Protein AF-A0A533W2J1-F1 (afdb_monomer_lite)

Structure (mmCIF, N/CA/C/O backbone):
data_AF-A0A533W2J1-F1
#
_entry.id   AF-A0A533W2J1-F1
#
loop_
_atom_site.group_PDB
_atom_site.id
_atom_site.type_symbol
_atom_site.label_atom_id
_atom_site.label_alt_id
_atom_site.label_comp_id
_atom_site.label_asym_id
_atom_site.label_entity_id
_atom_site.label_seq_id
_atom_site.pdbx_PDB_ins_code
_atom_site.Cartn_x
_atom_site.Cartn_y
_atom_site.Cartn_z
_atom_site.occupancy
_atom_site.B_iso_or_equiv
_atom_site.auth_seq_id
_atom_site.auth_comp_id
_atom_site.auth_asym_id
_atom_site.auth_atom_id
_atom_site.pdbx_PDB_model_num
ATOM 1 N N . MET A 1 1 ? -15.236 18.113 -8.716 1.00 36.41 1 MET A N 1
ATOM 2 C CA . MET A 1 1 ? -14.362 17.039 -9.245 1.00 36.41 1 MET A CA 1
ATOM 3 C C . MET A 1 1 ? -15.176 15.748 -9.249 1.00 36.41 1 MET A C 1
ATOM 5 O O . MET A 1 1 ? -15.622 15.356 -8.178 1.00 36.41 1 MET A O 1
ATOM 9 N N . LYS A 1 2 ? -15.460 15.151 -10.418 1.00 33.03 2 LYS A N 1
ATOM 10 C CA . LYS A 1 2 ? -16.208 13.882 -10.518 1.00 33.03 2 LYS A CA 1
ATOM 11 C C . LYS A 1 2 ? -15.355 12.762 -9.911 1.00 33.03 2 LYS A C 1
ATOM 13 O O . LYS A 1 2 ? -14.288 12.456 -10.429 1.00 33.03 2 LYS A O 1
ATOM 18 N N . THR A 1 3 ? -15.786 12.198 -8.789 1.00 40.62 3 THR A N 1
ATOM 19 C CA . THR A 1 3 ? -15.186 11.003 -8.190 1.00 40.62 3 THR A CA 1
ATOM 20 C C . THR A 1 3 ? -15.772 9.778 -8.877 1.00 40.62 3 THR A C 1
ATOM 22 O O . THR A 1 3 ? -16.893 9.368 -8.589 1.00 40.62 3 THR A O 1
ATOM 25 N N . THR A 1 4 ? -15.031 9.196 -9.815 1.00 46.25 4 THR A N 1
ATOM 26 C CA . THR A 1 4 ? -15.425 7.929 -10.436 1.00 46.25 4 THR A CA 1
ATOM 27 C C . THR A 1 4 ? -15.272 6.828 -9.391 1.00 46.25 4 THR A C 1
ATOM 29 O O . THR A 1 4 ? -14.153 6.501 -8.999 1.00 46.25 4 THR A O 1
ATOM 32 N N . ARG A 1 5 ? -16.389 6.304 -8.873 1.00 50.19 5 ARG A N 1
ATOM 33 C CA . ARG A 1 5 ? -16.376 5.126 -7.998 1.00 50.19 5 ARG A CA 1
ATOM 34 C C . ARG A 1 5 ? -16.239 3.895 -8.874 1.00 50.19 5 ARG A C 1
ATOM 36 O O . ARG A 1 5 ? -17.129 3.605 -9.666 1.00 50.19 5 ARG A O 1
ATOM 43 N N . VAL A 1 6 ? -15.136 3.183 -8.713 1.00 55.31 6 VAL A N 1
ATOM 44 C CA . VAL A 1 6 ? -14.918 1.900 -9.381 1.00 55.31 6 VAL A CA 1
ATOM 45 C C . VAL A 1 6 ? -15.302 0.782 -8.403 1.00 55.31 6 VAL A C 1
ATOM 47 O O . VAL A 1 6 ? -14.909 0.830 -7.231 1.00 55.31 6 VAL A O 1
ATOM 50 N N . GLY A 1 7 ? -16.115 -0.182 -8.850 1.00 54.66 7 GLY A N 1
ATOM 51 C CA . GLY A 1 7 ? -16.557 -1.319 -8.032 1.00 54.66 7 GLY A CA 1
ATOM 52 C C . GLY A 1 7 ? -15.384 -2.197 -7.587 1.00 54.66 7 GLY A C 1
ATOM 53 O O . GLY A 1 7 ? -14.393 -2.317 -8.297 1.00 54.66 7 GLY A O 1
ATOM 54 N N . THR A 1 8 ? -15.473 -2.829 -6.414 1.00 55.00 8 THR A N 1
ATOM 55 C CA . THR A 1 8 ? -14.353 -3.565 -5.788 1.00 55.00 8 THR A CA 1
ATOM 56 C C . THR A 1 8 ? -13.748 -4.692 -6.634 1.00 55.00 8 THR A C 1
ATOM 58 O O . THR A 1 8 ? -12.562 -4.954 -6.477 1.00 55.00 8 THR A O 1
ATOM 61 N N . GLY A 1 9 ? -14.509 -5.327 -7.535 1.00 53.66 9 GLY A N 1
ATOM 62 C CA . GLY A 1 9 ? -13.968 -6.319 -8.483 1.00 53.66 9 GLY A CA 1
ATOM 63 C C . GLY A 1 9 ? -13.029 -5.688 -9.517 1.00 53.66 9 GLY A C 1
ATOM 64 O O . GLY A 1 9 ? -11.895 -6.123 -9.682 1.00 53.66 9 GLY A O 1
ATOM 65 N N . MET A 1 10 ? -13.441 -4.553 -10.084 1.00 57.38 10 MET A N 1
ATOM 66 C CA . MET A 1 10 ? -12.636 -3.766 -11.022 1.00 57.38 10 MET A CA 1
ATOM 67 C C . MET A 1 10 ? -11.390 -3.142 -10.370 1.00 57.38 10 MET A C 1
ATOM 69 O O . MET A 1 10 ? -10.458 -2.763 -11.068 1.00 57.38 10 MET A O 1
ATOM 73 N N . VAL A 1 11 ? -11.357 -3.000 -9.038 1.00 56.84 11 VAL A N 1
ATOM 74 C CA . VAL A 1 11 ? -10.178 -2.495 -8.311 1.00 56.84 11 VAL A CA 1
ATOM 75 C C . VAL A 1 11 ? -9.027 -3.485 -8.419 1.00 56.84 11 VAL A C 1
ATOM 77 O O . VAL A 1 11 ? -7.917 -3.084 -8.755 1.00 56.84 11 VAL A O 1
ATOM 80 N N . LEU A 1 12 ? -9.290 -4.770 -8.168 1.00 54.69 12 LEU A N 1
ATOM 81 C CA . LEU A 1 12 ? -8.269 -5.809 -8.265 1.00 54.69 12 LEU A CA 1
ATOM 82 C C . LEU A 1 12 ? -7.793 -5.964 -9.715 1.00 54.69 12 LEU A C 1
ATOM 84 O O . LEU A 1 12 ? -6.592 -5.999 -9.956 1.00 54.69 12 LEU A O 1
ATOM 88 N N . GLU A 1 13 ? -8.719 -5.949 -10.675 1.00 55.81 13 GLU A N 1
ATOM 89 C CA . GLU A 1 13 ? -8.405 -5.990 -12.108 1.00 55.81 13 GLU A CA 1
ATOM 90 C C . GLU A 1 13 ? -7.578 -4.779 -12.557 1.00 55.81 13 GLU A C 1
ATOM 92 O O . GLU A 1 13 ? -6.569 -4.950 -13.233 1.00 55.81 13 GLU A O 1
ATOM 97 N N . ALA A 1 14 ? -7.921 -3.560 -12.125 1.00 60.00 14 ALA A N 1
ATOM 98 C CA . ALA A 1 14 ? -7.140 -2.360 -12.427 1.00 60.00 14 ALA A CA 1
ATOM 99 C C . ALA A 1 14 ? -5.718 -2.431 -11.845 1.00 60.00 14 ALA A C 1
ATOM 101 O O . ALA A 1 14 ? -4.770 -1.987 -12.494 1.00 60.00 14 ALA A O 1
ATOM 102 N N . PHE A 1 15 ? -5.550 -3.015 -10.653 1.00 62.94 15 PHE A N 1
ATOM 103 C CA . PHE A 1 15 ? -4.225 -3.249 -10.076 1.00 62.94 15 PHE A CA 1
ATOM 104 C C . PHE A 1 15 ? -3.444 -4.322 -10.832 1.00 62.94 15 PHE A C 1
ATOM 106 O O . PHE A 1 15 ? -2.266 -4.109 -11.094 1.00 62.94 15 PHE A O 1
ATOM 113 N N . VAL A 1 16 ? -4.084 -5.421 -11.239 1.00 58.53 16 VAL A N 1
ATOM 114 C CA . VAL A 1 16 ? -3.466 -6.483 -12.053 1.00 58.53 16 VAL A CA 1
ATOM 115 C C . VAL A 1 16 ? -3.037 -5.949 -13.423 1.00 58.53 16 VAL A C 1
ATOM 117 O O . VAL A 1 16 ? -1.915 -6.197 -13.854 1.00 58.53 16 VAL A O 1
ATOM 120 N N . ILE A 1 17 ? -3.875 -5.143 -14.076 1.00 56.28 17 ILE A N 1
ATOM 121 C CA . ILE A 1 17 ? -3.565 -4.483 -15.352 1.00 56.28 17 ILE A CA 1
ATOM 122 C C . ILE A 1 17 ? -2.392 -3.502 -15.186 1.00 56.28 17 ILE A C 1
ATOM 124 O O . ILE A 1 17 ? -1.475 -3.492 -16.010 1.00 56.28 17 ILE A O 1
ATOM 128 N N . ALA A 1 18 ? -2.369 -2.724 -14.098 1.00 55.47 18 ALA A N 1
ATOM 129 C CA . ALA A 1 18 ? -1.253 -1.836 -13.762 1.00 55.47 18 ALA A CA 1
ATOM 130 C C . ALA A 1 18 ? 0.039 -2.587 -13.369 1.00 55.47 18 ALA A C 1
ATOM 132 O O . ALA A 1 18 ? 1.121 -2.020 -13.495 1.00 55.47 18 ALA A O 1
ATOM 133 N N . LEU A 1 19 ? -0.060 -3.842 -12.917 1.00 55.47 19 LEU A N 1
ATOM 134 C CA . LEU A 1 19 ? 1.069 -4.734 -12.624 1.00 55.47 19 LEU A CA 1
ATOM 135 C C . LEU A 1 19 ? 1.626 -5.399 -13.890 1.00 55.47 19 LEU A C 1
ATOM 137 O O . LEU A 1 19 ? 2.834 -5.576 -14.003 1.00 55.47 19 LEU A O 1
ATOM 141 N N . ALA A 1 20 ? 0.759 -5.772 -14.833 1.00 53.41 20 ALA A N 1
ATOM 142 C CA . ALA A 1 20 ? 1.133 -6.565 -16.001 1.00 53.41 20 ALA A CA 1
ATOM 143 C C . ALA A 1 20 ? 1.613 -5.710 -17.184 1.00 53.41 20 ALA A C 1
ATOM 145 O O . ALA A 1 20 ? 2.599 -6.047 -17.834 1.00 53.41 20 ALA A O 1
ATOM 146 N N . ILE A 1 21 ? 0.936 -4.599 -17.480 1.00 53.38 21 ILE A N 1
ATOM 147 C CA . ILE A 1 21 ? 1.148 -3.865 -18.737 1.00 53.38 21 ILE A CA 1
ATOM 148 C C . ILE A 1 21 ? 2.395 -2.957 -18.701 1.00 53.38 21 ILE A C 1
ATOM 150 O O . ILE A 1 21 ? 3.203 -3.018 -19.630 1.00 53.38 21 ILE A O 1
ATOM 154 N N . PRO A 1 22 ? 2.622 -2.134 -17.662 1.00 55.00 22 PRO A N 1
ATOM 155 C CA . PRO A 1 22 ? 3.719 -1.168 -17.674 1.00 55.00 22 PRO A CA 1
ATOM 156 C C . PRO A 1 22 ? 5.136 -1.777 -17.588 1.00 55.00 22 PRO A C 1
ATOM 158 O O . PRO A 1 22 ? 5.988 -1.318 -18.345 1.00 55.00 22 PRO A O 1
ATOM 161 N N . PRO A 1 23 ? 5.435 -2.812 -16.770 1.00 54.72 23 PRO A N 1
ATOM 162 C CA . PRO A 1 23 ? 6.772 -3.415 -16.745 1.00 54.72 23 PRO A CA 1
ATOM 163 C C . PRO A 1 23 ? 7.127 -4.092 -18.074 1.00 54.72 23 PRO A C 1
ATOM 165 O O . PRO A 1 23 ? 8.206 -3.858 -18.610 1.00 54.72 23 PRO A O 1
ATOM 168 N N . LEU A 1 24 ? 6.195 -4.859 -18.657 1.00 53.69 24 LEU A N 1
ATOM 169 C CA . LEU A 1 24 ? 6.391 -5.532 -19.948 1.00 53.69 24 LEU A CA 1
ATOM 170 C C . LEU A 1 24 ? 6.619 -4.546 -21.101 1.00 53.69 24 LEU A C 1
ATOM 172 O O . LEU A 1 24 ? 7.370 -4.849 -22.028 1.00 53.69 24 LEU A O 1
ATOM 176 N N . LEU A 1 25 ? 5.991 -3.368 -21.049 1.00 54.84 25 LEU A N 1
ATOM 177 C CA . LEU A 1 25 ? 6.215 -2.305 -22.026 1.00 54.84 25 LEU A CA 1
ATOM 178 C C . LEU A 1 25 ? 7.544 -1.582 -21.796 1.00 54.84 25 LEU A C 1
ATOM 180 O O . LEU A 1 25 ? 8.252 -1.342 -22.765 1.00 54.84 25 LEU A O 1
ATOM 184 N N . VAL A 1 26 ? 7.924 -1.283 -20.549 1.00 56.59 26 VAL A N 1
ATOM 185 C CA . VAL A 1 26 ? 9.182 -0.578 -20.236 1.00 56.59 26 VAL A CA 1
ATOM 186 C C . VAL A 1 26 ? 10.411 -1.380 -20.681 1.00 56.59 26 VAL A C 1
ATOM 188 O O . VAL A 1 26 ? 11.326 -0.799 -21.259 1.00 56.59 26 VAL A O 1
ATOM 191 N N . PHE A 1 27 ? 10.407 -2.709 -20.521 1.00 58.12 27 PHE A N 1
ATOM 192 C CA . PHE A 1 27 ? 11.491 -3.577 -21.013 1.00 58.12 27 PHE A CA 1
ATOM 193 C C . PHE A 1 27 ? 11.514 -3.763 -22.541 1.00 58.12 27 PHE A C 1
ATOM 195 O O . PHE A 1 27 ? 12.477 -4.308 -23.075 1.00 58.12 27 PHE A O 1
ATOM 202 N N . ARG A 1 28 ? 10.480 -3.310 -23.262 1.00 61.62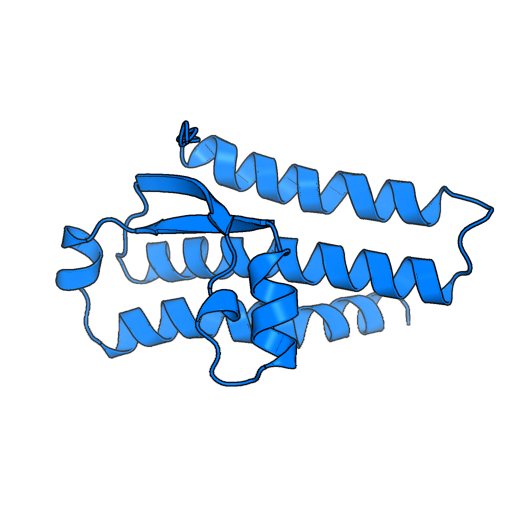 28 ARG A N 1
ATOM 203 C CA . ARG A 1 28 ? 10.404 -3.367 -24.732 1.00 61.62 28 ARG A CA 1
ATOM 204 C C . ARG A 1 28 ? 10.767 -2.052 -25.418 1.00 61.62 28 ARG A C 1
ATOM 206 O O . ARG A 1 28 ? 10.710 -1.994 -26.643 1.00 61.62 28 ARG A O 1
ATOM 213 N N . ILE A 1 29 ? 11.127 -1.008 -24.668 1.00 60.12 29 ILE A N 1
ATOM 214 C CA . ILE A 1 29 ? 11.492 0.295 -25.230 1.00 60.12 29 ILE A CA 1
ATOM 215 C C . ILE A 1 29 ? 13.022 0.361 -25.401 1.00 60.12 29 ILE A C 1
ATOM 217 O O . ILE A 1 29 ? 13.731 0.550 -24.412 1.00 60.12 29 ILE A O 1
ATOM 221 N N . PRO A 1 30 ? 13.555 0.247 -26.633 1.00 59.97 30 PRO A N 1
ATOM 222 C CA . PRO A 1 30 ? 14.992 0.071 -26.865 1.00 59.97 30 PRO A CA 1
ATOM 223 C C . PRO A 1 30 ? 15.850 1.303 -26.529 1.00 59.97 30 PRO A C 1
ATOM 225 O O . PRO A 1 30 ? 17.065 1.186 -26.417 1.00 59.97 30 PRO A O 1
ATOM 228 N N . TRP A 1 31 ? 15.243 2.480 -26.345 1.00 67.19 31 TRP A N 1
ATOM 229 C CA . TRP A 1 31 ? 15.935 3.729 -25.994 1.00 67.19 31 TRP A CA 1
ATOM 230 C C . TRP A 1 31 ? 15.888 4.084 -24.501 1.00 67.19 31 TRP A C 1
ATOM 232 O O . TRP A 1 31 ? 16.402 5.134 -24.116 1.00 67.19 31 TRP A O 1
ATOM 242 N N . VAL A 1 32 ? 15.279 3.256 -23.643 1.00 65.50 32 VAL A N 1
ATOM 243 C CA . VAL A 1 32 ? 15.313 3.474 -22.188 1.00 65.50 32 VAL A CA 1
ATOM 244 C C . VAL A 1 32 ? 16.556 2.784 -21.620 1.00 65.50 32 VAL A C 1
ATOM 246 O O . VAL A 1 32 ? 16.656 1.561 -21.712 1.00 65.50 32 VAL A O 1
ATOM 249 N N . PRO A 1 33 ? 17.503 3.518 -21.003 1.00 76.94 33 PRO A N 1
ATOM 250 C CA . PRO A 1 33 ? 18.654 2.900 -20.355 1.00 76.94 33 PRO A CA 1
ATOM 251 C C . PRO A 1 33 ? 18.201 1.888 -19.295 1.00 76.94 33 PRO A C 1
ATOM 253 O O . PRO A 1 33 ? 17.317 2.197 -18.495 1.00 76.94 33 PRO A O 1
ATOM 256 N N . GLY A 1 34 ? 18.828 0.709 -19.243 1.00 71.06 34 GLY A N 1
ATOM 257 C CA . GLY A 1 34 ? 18.467 -0.371 -18.309 1.00 71.06 34 GLY A CA 1
ATOM 258 C C . GLY A 1 34 ? 18.250 0.075 -16.849 1.00 71.06 34 GLY A C 1
ATOM 259 O O . GLY A 1 34 ? 17.222 -0.271 -16.266 1.00 71.06 34 GLY A O 1
ATOM 260 N N . PRO A 1 35 ? 19.120 0.920 -16.261 1.00 73.06 35 PRO A N 1
ATOM 261 C CA . PRO A 1 35 ? 18.910 1.445 -14.908 1.00 73.06 35 PRO A CA 1
ATOM 262 C C . PRO A 1 35 ? 17.639 2.297 -14.750 1.00 73.06 35 PRO A C 1
ATOM 264 O O . PRO A 1 35 ? 16.971 2.235 -13.718 1.00 73.06 35 PRO A O 1
ATOM 267 N N . LEU A 1 36 ? 17.270 3.074 -15.774 1.00 70.88 36 LEU A N 1
ATOM 268 C CA . LEU A 1 36 ? 16.042 3.872 -15.772 1.00 70.88 36 LEU A CA 1
ATOM 269 C C . LEU A 1 36 ? 14.803 2.979 -15.916 1.00 70.88 36 LEU A C 1
ATOM 271 O O . LEU A 1 36 ? 13.807 3.208 -15.231 1.00 70.88 36 LEU A O 1
ATOM 275 N N . ALA A 1 37 ? 14.878 1.937 -16.749 1.00 68.38 37 ALA A N 1
ATOM 276 C CA . ALA A 1 37 ? 13.824 0.931 -16.868 1.00 68.38 37 ALA A CA 1
ATOM 277 C C . ALA A 1 37 ? 13.562 0.228 -15.524 1.00 68.38 37 ALA A C 1
ATOM 279 O O . ALA A 1 37 ? 12.407 0.095 -15.118 1.00 68.38 37 ALA A O 1
ATOM 280 N N . LEU A 1 38 ? 14.623 -0.138 -14.795 1.00 68.69 38 LEU A N 1
ATOM 281 C CA . LEU A 1 38 ? 14.527 -0.741 -13.462 1.00 68.69 38 LEU A CA 1
ATOM 282 C C . LEU A 1 38 ? 13.905 0.213 -12.433 1.00 68.69 38 LEU A C 1
ATOM 284 O O . LEU A 1 38 ? 13.000 -0.189 -11.704 1.00 68.69 38 LEU A O 1
ATOM 288 N N . LEU A 1 39 ? 14.313 1.487 -12.412 1.00 68.06 39 LEU A N 1
ATOM 289 C CA . LEU A 1 39 ? 13.719 2.507 -11.535 1.00 68.06 39 LEU A CA 1
ATOM 290 C C . LEU A 1 39 ? 12.221 2.712 -11.807 1.00 68.06 39 LEU A C 1
ATOM 292 O O . LEU A 1 39 ? 11.425 2.812 -10.869 1.00 68.06 39 LEU A O 1
ATOM 296 N N . LEU A 1 40 ? 11.824 2.750 -13.081 1.00 68.50 40 LEU A N 1
ATOM 297 C CA . LEU A 1 40 ? 10.422 2.877 -13.478 1.00 68.50 40 LEU A CA 1
ATOM 298 C C . LEU A 1 40 ? 9.616 1.632 -13.092 1.00 68.50 40 LEU A C 1
ATOM 300 O O . LEU A 1 40 ? 8.553 1.765 -12.483 1.00 68.50 40 LEU A O 1
ATOM 304 N N . ALA A 1 41 ? 10.134 0.434 -13.381 1.00 69.25 41 ALA A N 1
ATOM 305 C CA . ALA A 1 41 ? 9.511 -0.830 -12.996 1.00 69.25 41 ALA A CA 1
ATOM 306 C C . ALA A 1 41 ? 9.338 -0.928 -11.473 1.00 69.25 41 ALA A C 1
ATOM 308 O O . ALA A 1 41 ? 8.266 -1.295 -10.994 1.00 69.25 41 ALA A O 1
ATOM 309 N N . GLN A 1 42 ? 10.345 -0.512 -10.706 1.00 67.81 42 GLN A N 1
ATOM 310 C CA . GLN A 1 42 ? 10.289 -0.474 -9.249 1.00 67.81 42 GLN A CA 1
ATOM 311 C C . GLN A 1 42 ? 9.233 0.514 -8.740 1.00 67.81 42 GLN A C 1
ATOM 313 O O . GLN A 1 42 ? 8.481 0.185 -7.821 1.00 67.81 42 GLN A O 1
ATOM 318 N N . GLY A 1 43 ? 9.116 1.690 -9.362 1.00 68.19 43 GLY A N 1
ATOM 319 C CA . GLY A 1 43 ? 8.048 2.647 -9.068 1.00 68.19 43 GLY A CA 1
ATOM 320 C C . GLY A 1 43 ? 6.653 2.073 -9.335 1.00 68.19 43 GLY A C 1
ATOM 321 O O . GLY A 1 43 ? 5.769 2.189 -8.486 1.00 68.19 43 GLY A O 1
ATOM 322 N N . ILE A 1 44 ? 6.459 1.406 -10.475 1.00 69.75 44 ILE A N 1
ATOM 323 C CA . ILE A 1 44 ? 5.191 0.758 -10.842 1.00 69.75 44 ILE A CA 1
ATOM 324 C C . ILE A 1 44 ? 4.831 -0.332 -9.831 1.00 69.75 44 ILE A C 1
ATOM 326 O O . ILE A 1 44 ? 3.732 -0.316 -9.276 1.00 69.75 44 ILE A O 1
ATOM 330 N N . ILE A 1 45 ? 5.765 -1.243 -9.556 1.00 69.88 45 ILE A N 1
ATOM 331 C CA . ILE A 1 45 ? 5.571 -2.356 -8.626 1.00 69.88 45 ILE A CA 1
ATOM 332 C C . ILE A 1 45 ? 5.216 -1.830 -7.238 1.00 69.88 45 ILE A C 1
ATOM 334 O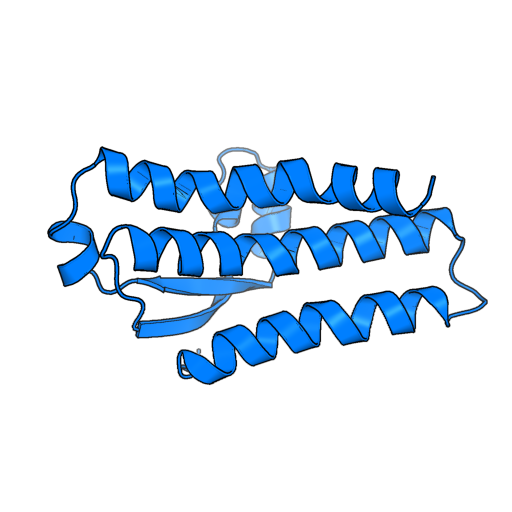 O . ILE A 1 45 ? 4.268 -2.321 -6.628 1.00 69.88 45 ILE A O 1
ATOM 338 N N . LEU A 1 46 ? 5.907 -0.785 -6.771 1.00 70.56 46 LEU A N 1
ATOM 339 C CA . LEU A 1 46 ? 5.643 -0.166 -5.478 1.00 70.56 46 LEU A CA 1
ATOM 340 C C . LEU A 1 46 ? 4.180 0.275 -5.345 1.00 70.56 46 LEU A C 1
ATOM 342 O O . LEU A 1 46 ? 3.550 -0.046 -4.339 1.00 70.56 46 LEU A O 1
ATOM 346 N N . TYR A 1 47 ? 3.616 0.943 -6.355 1.00 68.06 47 TYR A N 1
ATOM 347 C CA . TYR A 1 47 ? 2.201 1.336 -6.347 1.00 68.06 47 TYR A CA 1
ATOM 348 C C . TYR A 1 47 ? 1.250 0.156 -6.539 1.00 68.06 47 TYR A C 1
ATOM 350 O O . TYR A 1 47 ? 0.177 0.122 -5.926 1.00 68.06 47 TYR A O 1
ATOM 358 N N . ALA A 1 48 ? 1.641 -0.806 -7.368 1.00 72.00 48 ALA A N 1
ATOM 359 C CA . ALA A 1 48 ? 0.818 -1.949 -7.709 1.00 72.00 48 ALA A CA 1
ATOM 360 C C . ALA A 1 48 ? 0.654 -2.930 -6.539 1.00 72.00 48 ALA A C 1
ATOM 362 O O . ALA A 1 48 ? -0.378 -3.583 -6.456 1.00 72.00 48 ALA A O 1
ATOM 363 N N . VAL A 1 49 ? 1.598 -2.991 -5.592 1.00 78.12 49 VAL A N 1
ATOM 364 C CA . VAL A 1 49 ? 1.448 -3.805 -4.370 1.00 78.12 49 VAL A CA 1
ATOM 365 C C . VAL A 1 49 ? 0.902 -3.024 -3.172 1.00 78.12 49 VAL A C 1
ATOM 367 O O . VAL A 1 49 ? 0.229 -3.600 -2.313 1.00 78.12 49 VAL A O 1
ATOM 370 N N . HIS A 1 50 ? 1.148 -1.709 -3.109 1.00 85.00 50 HIS A N 1
ATOM 371 C CA . HIS A 1 50 ? 0.819 -0.890 -1.940 1.00 85.00 50 HIS A CA 1
ATOM 372 C C . HIS A 1 50 ? -0.675 -0.918 -1.627 1.00 85.00 50 HIS A C 1
ATOM 374 O O . HIS A 1 50 ? -1.101 -1.358 -0.559 1.00 85.00 50 HIS A O 1
ATOM 380 N N . CYS A 1 51 ? -1.497 -0.475 -2.575 1.00 81.12 51 CYS A N 1
ATOM 381 C CA . CYS A 1 51 ? -2.932 -0.368 -2.362 1.00 81.12 51 CYS A CA 1
ATOM 382 C C . CYS A 1 51 ? -3.616 -1.742 -2.242 1.00 81.12 51 CYS A C 1
ATOM 384 O O . CYS A 1 51 ? -4.423 -1.897 -1.322 1.00 81.12 51 CYS A O 1
ATOM 386 N N . PRO A 1 52 ? -3.296 -2.765 -3.060 1.00 83.81 52 PRO A N 1
ATOM 387 C CA . PRO A 1 52 ? -3.866 -4.097 -2.872 1.00 83.81 52 PRO A CA 1
ATOM 388 C C . PRO A 1 52 ? -3.563 -4.706 -1.513 1.00 83.81 52 PRO A C 1
ATOM 390 O O . PRO A 1 52 ? -4.444 -5.336 -0.939 1.00 83.81 52 PRO A O 1
ATOM 393 N N . SER A 1 53 ? -2.377 -4.479 -0.947 1.00 87.75 53 SER A N 1
ATOM 394 C CA . SER A 1 53 ? -2.073 -5.014 0.382 1.00 87.75 53 SER A CA 1
ATOM 395 C C . SER A 1 53 ? -2.997 -4.431 1.462 1.00 87.75 53 SER A C 1
ATOM 397 O O . SER A 1 53 ? -3.530 -5.189 2.271 1.00 87.75 53 SER A O 1
ATOM 399 N N . HIS A 1 54 ? -3.276 -3.119 1.436 1.00 90.31 54 HIS A N 1
ATOM 400 C CA . HIS A 1 54 ? -4.264 -2.494 2.323 1.00 90.31 54 HIS A CA 1
ATOM 401 C C . HIS A 1 54 ? -5.649 -3.116 2.148 1.00 90.31 54 HIS A C 1
ATOM 403 O O . HIS A 1 54 ? -6.345 -3.364 3.133 1.00 90.31 54 HIS A O 1
ATOM 409 N N . TYR A 1 55 ? -6.049 -3.378 0.900 1.00 88.31 55 TYR A N 1
ATOM 410 C CA . TYR A 1 55 ? -7.327 -4.011 0.597 1.00 88.31 55 TYR A CA 1
ATOM 411 C C . TYR A 1 55 ? -7.395 -5.439 1.152 1.00 88.31 55 TYR A C 1
ATOM 413 O O . TYR A 1 55 ? -8.311 -5.756 1.906 1.00 88.31 55 TYR A O 1
ATOM 421 N N . ILE A 1 56 ? -6.414 -6.282 0.824 1.00 88.50 56 ILE A N 1
ATOM 422 C CA . ILE A 1 56 ? -6.364 -7.696 1.215 1.00 88.50 56 ILE A CA 1
ATOM 423 C C . ILE A 1 56 ? -6.322 -7.822 2.737 1.00 88.50 56 ILE A C 1
ATOM 425 O O . ILE A 1 56 ? -7.211 -8.439 3.326 1.00 88.50 56 ILE A O 1
ATOM 429 N N . VAL A 1 57 ? -5.345 -7.182 3.389 1.00 92.50 57 VAL A N 1
ATOM 430 C CA . VAL A 1 57 ? -5.206 -7.246 4.851 1.00 92.50 57 VAL A CA 1
ATOM 431 C C . VAL A 1 57 ? -6.414 -6.608 5.526 1.00 92.50 57 VAL A C 1
ATOM 433 O O . VAL A 1 57 ? -6.942 -7.167 6.482 1.00 92.50 57 VAL A O 1
ATOM 436 N N . GLY A 1 58 ? -6.919 -5.490 4.996 1.00 92.56 58 GLY A N 1
ATOM 437 C CA . GLY A 1 58 ? -8.146 -4.858 5.475 1.00 92.56 58 GLY A CA 1
ATOM 438 C C . GLY A 1 58 ? -9.338 -5.813 5.477 1.00 92.56 58 GLY A C 1
ATOM 439 O O . GLY A 1 58 ? -10.008 -5.944 6.501 1.00 92.56 58 GLY A O 1
ATOM 440 N N . ARG A 1 59 ? -9.565 -6.538 4.377 1.00 92.50 59 ARG A N 1
ATOM 441 C CA . ARG A 1 59 ? -10.639 -7.537 4.281 1.00 92.50 59 ARG A CA 1
ATOM 442 C C . ARG A 1 59 ? -10.434 -8.688 5.265 1.00 92.50 59 ARG A C 1
ATOM 444 O O . ARG A 1 59 ? -11.398 -9.067 5.925 1.00 92.50 59 ARG A O 1
ATOM 451 N N . MET A 1 60 ? -9.204 -9.186 5.412 1.00 94.12 60 MET A N 1
ATOM 452 C CA . MET A 1 60 ? -8.868 -10.251 6.371 1.00 94.12 60 MET A CA 1
ATOM 453 C C . MET A 1 60 ? -9.164 -9.851 7.821 1.00 94.12 60 MET A C 1
ATOM 455 O O . MET A 1 60 ? -9.611 -10.678 8.610 1.00 94.12 60 MET A O 1
ATOM 459 N N . VAL A 1 61 ? -8.962 -8.579 8.179 1.00 94.88 61 VAL A N 1
ATOM 460 C CA . VAL A 1 61 ? -9.218 -8.085 9.543 1.00 94.88 61 VAL A CA 1
ATOM 461 C C . VAL A 1 61 ? -10.644 -7.556 9.759 1.00 94.88 61 VAL A C 1
ATOM 463 O O . VAL A 1 61 ? -10.935 -7.022 10.833 1.00 94.88 61 VAL A O 1
ATOM 466 N N . GLY A 1 62 ? -11.537 -7.711 8.773 1.00 92.38 62 GLY A N 1
ATOM 467 C CA . GLY A 1 62 ? -12.958 -7.349 8.867 1.00 92.38 62 GLY A CA 1
ATOM 468 C C . GLY A 1 62 ? -13.310 -5.922 8.426 1.00 92.38 62 GLY A C 1
ATOM 469 O O . GLY A 1 62 ? -14.423 -5.462 8.676 1.00 92.38 62 GLY A O 1
ATOM 470 N N . ILE A 1 63 ? -12.395 -5.209 7.768 1.00 94.12 63 ILE A N 1
ATOM 471 C CA . ILE A 1 63 ? -12.630 -3.864 7.229 1.00 94.12 63 ILE A CA 1
ATOM 472 C C . ILE A 1 63 ? -13.177 -3.976 5.803 1.00 94.12 63 ILE A C 1
ATOM 474 O O . ILE A 1 63 ? -12.613 -4.656 4.943 1.00 94.12 63 ILE A O 1
ATOM 478 N N . ARG A 1 64 ? -14.278 -3.275 5.530 1.00 92.31 64 ARG A N 1
ATOM 479 C CA . ARG A 1 64 ? -14.903 -3.208 4.207 1.00 92.31 64 ARG A CA 1
ATOM 480 C C . ARG A 1 64 ? -14.442 -1.960 3.460 1.00 92.31 64 ARG A C 1
ATOM 482 O O . ARG A 1 64 ? -14.145 -0.921 4.047 1.00 92.31 64 ARG A O 1
ATOM 489 N N . PHE A 1 65 ? -14.439 -2.059 2.137 1.00 88.69 65 PHE A N 1
ATOM 490 C CA . PHE A 1 65 ? -14.085 -0.974 1.227 1.00 88.69 65 PHE A CA 1
ATOM 491 C C . PHE A 1 65 ? -15.258 -0.722 0.286 1.00 88.69 65 PHE A C 1
ATOM 493 O O . PHE A 1 65 ? -15.862 -1.673 -0.207 1.00 88.69 65 PHE A O 1
ATOM 500 N N . ILE A 1 66 ? -15.575 0.549 0.052 1.00 86.94 66 ILE A N 1
ATOM 501 C CA . ILE A 1 66 ? -16.729 0.986 -0.755 1.00 86.94 66 ILE A CA 1
ATOM 502 C C . ILE A 1 66 ? -16.326 1.510 -2.134 1.00 86.94 66 ILE A C 1
ATOM 504 O O . ILE A 1 66 ? -17.172 1.968 -2.899 1.00 86.94 66 ILE A O 1
ATOM 508 N N . GLY A 1 67 ? -15.034 1.460 -2.455 1.00 79.31 67 GLY A N 1
ATOM 509 C CA . GLY A 1 67 ? -14.538 1.738 -3.793 1.00 79.31 67 GLY A CA 1
ATOM 510 C C . GLY A 1 67 ? -13.080 2.166 -3.814 1.00 79.31 67 GLY A C 1
ATOM 511 O O . GLY A 1 67 ? -12.405 2.241 -2.785 1.00 79.31 67 GLY A O 1
ATOM 512 N N . LEU A 1 68 ? -12.626 2.484 -5.019 1.00 76.75 68 LEU A N 1
ATOM 513 C CA . LEU A 1 68 ? -11.348 3.118 -5.302 1.00 76.75 68 LEU A CA 1
ATOM 514 C C . LEU A 1 68 ? -11.619 4.451 -5.992 1.00 76.75 68 LEU A C 1
ATOM 516 O O . LEU A 1 68 ? -12.497 4.539 -6.852 1.00 76.75 68 LEU A O 1
ATOM 520 N N . VAL A 1 69 ? -10.862 5.477 -5.620 1.00 74.81 69 VAL A N 1
ATOM 521 C CA . VAL A 1 69 ? -10.847 6.758 -6.325 1.00 74.81 69 VAL A CA 1
ATOM 522 C C . VAL A 1 69 ? -9.426 7.156 -6.649 1.00 74.81 69 VAL A C 1
ATOM 524 O O . VAL A 1 69 ? -8.501 6.905 -5.886 1.00 74.81 69 VAL A O 1
ATOM 527 N N . VAL A 1 70 ? -9.259 7.834 -7.773 1.00 70.62 70 VAL A N 1
ATOM 528 C CA . VAL A 1 70 ? -8.013 8.516 -8.093 1.00 70.62 70 VAL A CA 1
ATOM 529 C C . VAL A 1 70 ? -8.079 9.908 -7.469 1.00 70.62 70 VAL A C 1
ATOM 531 O O . VAL A 1 70 ? -9.007 10.677 -7.730 1.00 70.62 70 VAL A O 1
ATOM 534 N N . GLY A 1 71 ? -7.139 10.213 -6.579 1.00 67.00 71 GLY A N 1
ATOM 535 C CA . GLY A 1 71 ? -7.154 11.440 -5.790 1.00 67.00 71 GLY A CA 1
ATOM 536 C C . GLY A 1 71 ? -5.765 12.031 -5.591 1.00 67.00 71 GLY A C 1
ATOM 537 O O . GLY A 1 71 ? -4.759 11.483 -6.031 1.00 67.00 71 GLY A O 1
ATOM 538 N N . ARG A 1 72 ? -5.707 13.178 -4.908 1.00 68.69 72 ARG A N 1
ATOM 539 C CA . ARG A 1 72 ? -4.425 13.775 -4.512 1.00 68.69 72 ARG A CA 1
ATOM 540 C C . ARG A 1 72 ? -3.798 12.969 -3.381 1.00 68.69 72 ARG A C 1
ATOM 542 O O . ARG A 1 72 ? -4.497 12.633 -2.417 1.00 68.69 72 ARG A O 1
ATOM 549 N N . SER A 1 73 ? -2.492 12.750 -3.480 1.00 67.44 73 SER A N 1
ATOM 550 C CA . SER A 1 73 ? -1.723 11.976 -2.512 1.00 67.44 73 SER A CA 1
ATOM 551 C C . SER A 1 73 ? -1.900 12.468 -1.073 1.00 67.44 73 SER A C 1
ATOM 553 O O . SER A 1 73 ? -2.007 13.669 -0.797 1.00 67.44 73 SER A O 1
ATOM 555 N N . ALA A 1 74 ? -1.896 11.527 -0.125 1.00 69.06 74 ALA A N 1
ATOM 556 C CA . ALA A 1 74 ? -1.827 11.837 1.302 1.00 69.06 74 ALA A CA 1
ATOM 557 C C . ALA A 1 74 ? -0.525 12.575 1.662 1.00 69.06 74 ALA A C 1
ATOM 559 O O . ALA A 1 74 ? -0.511 13.345 2.622 1.00 69.06 74 ALA A O 1
ATOM 560 N N . LEU A 1 75 ? 0.523 12.432 0.839 1.00 69.75 75 LEU A N 1
ATOM 561 C CA . LEU A 1 75 ? 1.805 13.122 0.991 1.00 69.75 75 LEU A CA 1
ATOM 562 C C . LEU A 1 75 ? 1.674 14.651 0.954 1.00 69.75 75 LEU A C 1
ATOM 564 O O . LEU A 1 75 ? 2.493 15.331 1.563 1.00 69.75 75 LEU A O 1
ATOM 568 N N . ARG A 1 76 ? 0.608 15.213 0.358 1.00 75.81 76 ARG A N 1
ATOM 569 C CA . ARG A 1 76 ? 0.341 16.666 0.424 1.00 75.81 76 ARG A CA 1
ATOM 570 C C . ARG A 1 76 ? 0.142 17.183 1.855 1.00 75.81 76 ARG A C 1
ATOM 572 O O . ARG A 1 76 ? 0.188 18.382 2.092 1.00 75.81 76 ARG A O 1
ATOM 579 N N . LYS A 1 77 ? -0.170 16.290 2.799 1.00 77.44 77 LYS A N 1
ATOM 580 C CA . LYS A 1 77 ? -0.338 16.617 4.221 1.00 77.44 77 LYS A CA 1
ATOM 581 C C . LYS A 1 77 ? 0.963 16.452 5.011 1.00 77.44 77 LYS A C 1
ATOM 583 O O . LYS A 1 77 ? 0.949 16.625 6.224 1.00 77.44 77 LYS A O 1
ATOM 588 N N . SER A 1 78 ? 2.061 16.084 4.351 1.00 75.69 78 SER A N 1
ATOM 589 C CA . SER A 1 78 ? 3.364 15.943 4.995 1.00 75.69 78 SER A CA 1
ATOM 590 C C . SER A 1 78 ? 3.872 17.291 5.510 1.00 75.69 78 SER A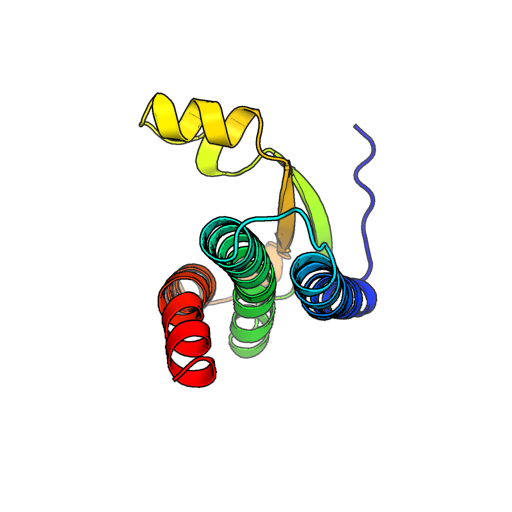 C 1
ATOM 592 O O . SER A 1 78 ? 3.667 18.329 4.877 1.00 75.69 78 SER A O 1
ATOM 594 N N . SER A 1 79 ? 4.564 17.263 6.650 1.00 80.88 79 SER A N 1
ATOM 595 C CA . SER A 1 79 ? 5.280 18.413 7.210 1.00 80.88 79 SER A CA 1
ATOM 596 C C . SER A 1 79 ? 6.561 18.740 6.434 1.00 80.88 79 SER A C 1
ATOM 598 O O . SER A 1 79 ? 7.026 19.877 6.471 1.00 80.88 79 SER A O 1
ATOM 600 N N . SER A 1 80 ? 7.119 17.779 5.687 1.00 82.62 80 SER A N 1
ATOM 601 C CA . SER A 1 80 ? 8.285 18.015 4.833 1.00 82.62 80 SER A CA 1
ATOM 602 C C . SER A 1 80 ? 7.884 18.764 3.564 1.00 82.62 80 SER A C 1
ATOM 604 O O . SER A 1 80 ? 7.043 18.300 2.791 1.00 82.62 80 SER A O 1
ATOM 606 N N . ARG A 1 81 ? 8.531 19.910 3.314 1.00 82.50 81 ARG A N 1
ATOM 607 C CA . ARG A 1 81 ? 8.251 20.773 2.155 1.00 82.50 81 ARG A CA 1
ATOM 608 C C . ARG A 1 81 ? 8.424 20.034 0.829 1.00 82.50 81 ARG A C 1
ATOM 610 O O . ARG A 1 81 ? 7.572 20.167 -0.042 1.00 82.50 81 ARG A O 1
ATOM 617 N N . VAL A 1 82 ? 9.488 19.239 0.697 1.00 74.69 82 VAL A N 1
ATOM 618 C CA . VAL A 1 82 ? 9.794 18.468 -0.521 1.00 74.69 82 VAL A CA 1
ATOM 619 C C . VAL A 1 82 ? 8.748 17.375 -0.742 1.00 74.69 82 VAL A C 1
ATOM 621 O O . VAL A 1 82 ? 8.170 17.277 -1.822 1.00 74.69 82 VAL A O 1
ATOM 624 N N . VAL A 1 83 ? 8.434 16.603 0.303 1.00 69.75 83 VAL A N 1
ATOM 625 C CA . VAL A 1 83 ? 7.442 15.515 0.237 1.00 69.75 83 VAL A CA 1
ATOM 626 C C . VAL A 1 83 ? 6.047 16.058 -0.061 1.00 69.75 83 VAL A C 1
ATOM 628 O O . VAL A 1 83 ? 5.306 15.471 -0.851 1.00 69.75 83 VAL A O 1
ATOM 631 N N . ARG A 1 84 ? 5.698 17.209 0.521 1.00 78.06 84 ARG A N 1
ATOM 632 C CA . ARG A 1 84 ? 4.442 17.899 0.238 1.00 78.06 84 ARG A CA 1
ATOM 633 C C . ARG A 1 84 ? 4.342 18.321 -1.224 1.00 78.06 84 ARG A C 1
ATOM 635 O O . ARG A 1 84 ? 3.315 18.057 -1.836 1.00 78.06 84 ARG A O 1
ATOM 642 N N . LEU A 1 85 ? 5.399 18.905 -1.789 1.00 77.44 85 LEU A N 1
ATOM 643 C CA . LEU A 1 85 ? 5.431 19.367 -3.184 1.00 77.44 85 LEU A CA 1
ATOM 644 C C . LEU A 1 85 ? 5.255 18.208 -4.177 1.00 77.44 85 LEU A C 1
ATOM 646 O O . LEU A 1 85 ? 4.526 18.325 -5.163 1.00 77.44 85 LEU A O 1
ATOM 650 N N . ILE A 1 86 ? 5.870 17.060 -3.877 1.00 71.00 86 ILE A N 1
ATOM 651 C CA . ILE A 1 86 ? 5.649 15.809 -4.613 1.00 71.00 86 ILE A CA 1
ATOM 652 C C . ILE A 1 86 ? 4.188 15.372 -4.458 1.00 71.00 86 ILE A C 1
ATOM 654 O O . ILE A 1 86 ? 3.510 15.110 -5.448 1.00 71.00 86 ILE A O 1
ATOM 658 N N . GLY A 1 87 ? 3.669 15.351 -3.229 1.00 70.31 87 GLY A N 1
ATOM 659 C CA . GLY A 1 87 ? 2.296 14.946 -2.926 1.00 70.31 87 GLY A CA 1
ATOM 660 C C . GLY A 1 87 ? 1.201 15.837 -3.521 1.00 70.31 87 GLY A C 1
ATOM 661 O O . GLY A 1 87 ? 0.101 15.358 -3.788 1.00 70.31 87 GLY A O 1
ATOM 662 N N . GLU A 1 88 ? 1.481 17.121 -3.736 1.00 75.88 88 GLU A N 1
ATOM 663 C CA . GLU A 1 88 ? 0.569 18.072 -4.380 1.00 75.88 88 GLU A CA 1
ATOM 664 C C . GLU A 1 88 ? 0.383 17.779 -5.871 1.00 75.88 88 GLU A C 1
ATOM 666 O O . GLU A 1 88 ? -0.716 17.973 -6.397 1.00 75.88 88 GLU A O 1
ATOM 671 N N . ARG A 1 89 ? 1.438 17.288 -6.529 1.00 74.62 89 ARG A N 1
ATOM 672 C CA . ARG A 1 89 ? 1.450 16.932 -7.955 1.00 74.62 89 ARG A CA 1
ATOM 673 C C . ARG A 1 89 ? 1.125 15.458 -8.196 1.00 74.62 89 ARG A C 1
ATOM 675 O O . ARG A 1 89 ? 0.654 15.104 -9.272 1.00 74.62 89 ARG A O 1
ATOM 682 N N . ALA A 1 90 ? 1.351 14.606 -7.199 1.00 66.19 90 ALA A N 1
ATOM 683 C CA . ALA A 1 90 ? 1.103 13.179 -7.287 1.00 66.19 90 ALA A CA 1
ATOM 684 C C . ALA A 1 90 ? -0.399 12.867 -7.266 1.00 66.19 90 ALA A C 1
ATOM 686 O O . ALA A 1 90 ? -1.118 13.124 -6.290 1.00 66.19 90 ALA A O 1
ATOM 687 N N . VAL A 1 91 ? -0.848 12.247 -8.351 1.00 67.88 91 VAL A N 1
ATOM 688 C CA . VAL A 1 91 ? -2.161 11.626 -8.465 1.00 67.88 91 VAL A CA 1
ATOM 689 C C . VAL A 1 91 ? -2.006 10.159 -8.084 1.00 67.88 91 VAL A C 1
ATOM 691 O O . VAL A 1 91 ? -1.241 9.434 -8.713 1.00 67.88 91 VAL A O 1
ATOM 694 N N . THR A 1 92 ? -2.698 9.726 -7.033 1.00 68.50 92 THR A N 1
ATOM 695 C CA . THR A 1 92 ? -2.554 8.371 -6.487 1.00 68.50 92 THR A CA 1
ATOM 696 C C . THR A 1 92 ? -3.906 7.678 -6.370 1.00 68.50 92 THR A C 1
ATOM 698 O O . THR A 1 92 ? -4.893 8.331 -6.005 1.00 68.50 92 THR A O 1
ATOM 701 N N . PRO A 1 93 ? -3.974 6.360 -6.615 1.00 71.50 93 PRO A N 1
ATOM 702 C CA . PRO A 1 93 ? -5.143 5.573 -6.254 1.00 71.50 93 PRO A CA 1
ATOM 703 C C . PRO A 1 93 ? -5.332 5.587 -4.729 1.00 71.50 93 PRO A C 1
ATOM 705 O O . PRO A 1 93 ? -4.384 5.428 -3.963 1.00 71.50 93 PRO A O 1
ATOM 708 N N . VAL A 1 94 ? -6.566 5.806 -4.280 1.00 76.12 94 VAL A N 1
ATOM 709 C CA . VAL A 1 94 ? -6.956 5.861 -2.869 1.00 76.12 94 VAL A CA 1
ATOM 710 C C . VAL A 1 94 ? -8.149 4.940 -2.656 1.00 76.12 94 VAL A C 1
ATOM 712 O O . VAL A 1 94 ? -9.201 5.098 -3.280 1.00 76.12 94 VAL A O 1
ATOM 715 N N . LEU A 1 95 ? -7.994 3.981 -1.747 1.00 82.06 95 LEU A N 1
ATOM 716 C CA . LEU A 1 95 ? -9.082 3.111 -1.316 1.00 82.06 95 LEU A CA 1
ATOM 717 C C 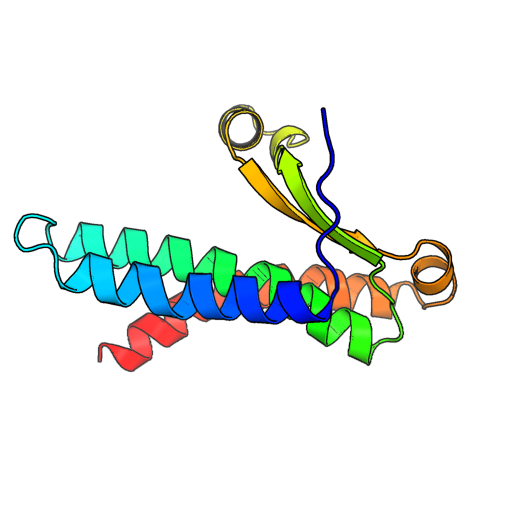. LEU A 1 95 ? -10.030 3.870 -0.390 1.00 82.06 95 LEU A C 1
ATOM 719 O O . LEU A 1 95 ? -9.605 4.512 0.572 1.00 82.06 95 LEU A O 1
ATOM 723 N N . ILE A 1 96 ? -11.328 3.764 -0.659 1.00 84.88 96 ILE A N 1
ATOM 724 C CA . ILE A 1 96 ? -12.361 4.312 0.211 1.00 84.88 96 ILE A CA 1
ATOM 725 C C . ILE A 1 96 ? -12.817 3.217 1.166 1.00 84.88 96 ILE A C 1
ATOM 727 O O . ILE A 1 96 ? -13.376 2.199 0.759 1.00 84.88 96 ILE A O 1
ATOM 731 N N . VAL A 1 97 ? -12.591 3.457 2.452 1.00 88.38 97 VAL A N 1
ATOM 732 C CA . VAL A 1 97 ? -12.951 2.547 3.540 1.00 88.38 97 VAL A CA 1
ATOM 733 C C . VAL A 1 97 ? -14.376 2.830 4.022 1.00 88.38 97 VAL A C 1
ATOM 735 O O . VAL A 1 97 ? -14.760 3.991 4.183 1.00 88.38 97 VAL A O 1
ATOM 738 N N . ASP A 1 98 ? -15.149 1.779 4.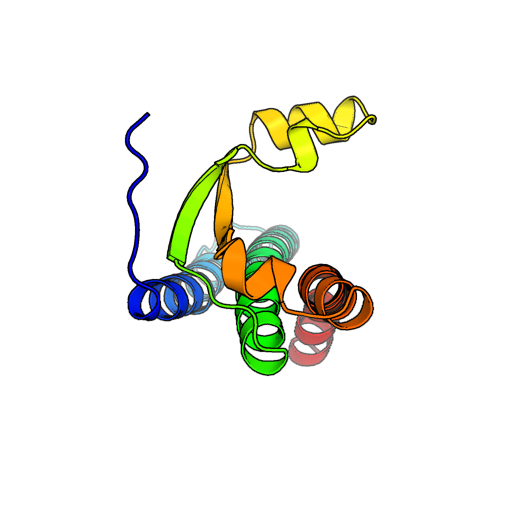297 1.00 91.19 98 ASP A N 1
ATOM 739 C CA . ASP A 1 98 ? -16.427 1.894 5.001 1.00 91.19 98 ASP A CA 1
ATOM 740 C C . ASP A 1 98 ? -16.183 2.278 6.468 1.00 91.19 98 ASP A C 1
ATOM 742 O O . ASP A 1 98 ? -15.661 1.478 7.253 1.00 91.19 98 ASP A O 1
ATOM 746 N N . LYS A 1 99 ? -16.576 3.498 6.850 1.00 90.19 99 LYS A N 1
ATOM 747 C CA . LYS A 1 99 ? -16.323 4.040 8.195 1.00 90.19 99 LYS A CA 1
ATOM 748 C C . LYS A 1 99 ? -16.943 3.189 9.304 1.00 90.19 99 LYS A C 1
ATOM 750 O O . LYS A 1 99 ? -16.333 3.081 10.363 1.00 90.19 99 LYS A O 1
ATOM 755 N N . GLY A 1 100 ? -18.105 2.576 9.056 1.00 92.94 100 GLY A N 1
ATOM 756 C CA . GLY A 1 100 ? -18.767 1.693 10.019 1.00 92.94 100 GLY A CA 1
ATOM 757 C C . GLY A 1 100 ? -17.914 0.467 10.339 1.00 92.94 100 GLY A C 1
ATOM 758 O O . GLY A 1 100 ? -17.572 0.240 11.497 1.00 92.94 100 GLY A O 1
ATOM 759 N N . SER A 1 101 ? -17.473 -0.261 9.307 1.00 92.94 101 SER A N 1
ATOM 760 C CA . SER A 1 101 ? -16.576 -1.415 9.480 1.00 92.94 101 SER A CA 1
ATOM 761 C C . SER A 1 101 ? -15.208 -1.046 10.060 1.00 92.94 101 SER A C 1
ATOM 763 O O . SER A 1 101 ? -14.617 -1.816 10.811 1.00 92.94 101 SER A O 1
ATOM 765 N N . LEU A 1 102 ? -14.691 0.146 9.742 1.00 93.69 102 LEU A N 1
ATOM 766 C CA . LEU A 1 102 ? -13.440 0.618 10.324 1.00 93.69 102 LEU A CA 1
ATOM 767 C C . LEU A 1 102 ? -13.609 0.895 11.822 1.00 93.69 102 LEU A C 1
ATOM 769 O O . LEU A 1 102 ? -12.725 0.557 12.603 1.00 93.69 102 LEU A O 1
ATOM 773 N N . ALA A 1 103 ? -14.734 1.489 12.228 1.00 94.12 103 ALA A N 1
ATOM 774 C CA . ALA A 1 103 ? -15.034 1.780 13.625 1.00 94.12 103 ALA A CA 1
ATOM 775 C C . ALA A 1 103 ? -15.250 0.508 14.465 1.00 94.12 103 ALA A C 1
ATOM 777 O O . ALA A 1 103 ? -14.866 0.494 15.633 1.00 94.12 103 ALA A O 1
ATOM 778 N N . SER A 1 104 ? -15.788 -0.565 13.876 1.00 95.19 104 SER A N 1
ATOM 779 C CA . SER A 1 104 ? -16.071 -1.821 14.584 1.00 95.19 104 SER A CA 1
ATOM 780 C C . SER A 1 104 ? -14.842 -2.699 14.845 1.00 95.19 104 SER A C 1
ATOM 782 O O . SER A 1 104 ? -14.918 -3.631 15.641 1.00 95.19 104 SER A O 1
ATOM 784 N N . VAL A 1 105 ? -13.704 -2.444 14.189 1.00 94.62 105 VAL A N 1
ATOM 785 C CA . VAL A 1 105 ? -12.468 -3.217 14.404 1.00 94.62 105 VAL A CA 1
ATOM 786 C C . VAL A 1 105 ? -11.536 -2.552 15.418 1.00 94.62 105 VAL A C 1
ATOM 788 O O . VAL A 1 105 ? -11.481 -1.322 15.527 1.00 94.62 105 VAL A O 1
ATOM 791 N N . SER A 1 106 ? -10.756 -3.372 16.130 1.00 95.69 106 SER A N 1
ATOM 792 C CA . SER A 1 106 ? -9.784 -2.910 17.126 1.00 95.69 106 SER A CA 1
ATOM 793 C C . SER A 1 106 ? -8.669 -2.059 16.512 1.00 95.69 106 SER A C 1
ATOM 795 O O . SER A 1 106 ? -8.327 -2.179 15.332 1.00 95.69 106 SER A O 1
ATOM 797 N N . LEU A 1 107 ? -8.048 -1.216 17.336 1.00 94.31 107 LEU A N 1
ATOM 798 C CA . LEU A 1 107 ? -6.975 -0.321 16.903 1.00 94.31 107 LEU A CA 1
ATOM 799 C C . LEU A 1 107 ? -5.767 -1.084 16.328 1.00 94.31 107 LEU A C 1
ATOM 801 O O . LEU A 1 107 ? -5.158 -0.630 15.361 1.00 94.31 107 LEU A O 1
ATOM 805 N N . LEU A 1 108 ? -5.470 -2.275 16.861 1.00 95.44 108 LEU A N 1
ATOM 806 C CA . LEU A 1 108 ? -4.417 -3.154 16.347 1.00 95.44 108 LEU A CA 1
ATOM 807 C C . LEU A 1 108 ? -4.715 -3.638 14.920 1.00 95.44 108 LEU A C 1
ATOM 809 O O . LEU A 1 108 ? -3.841 -3.583 14.060 1.00 95.44 108 LEU A O 1
ATOM 813 N N . ARG A 1 109 ? -5.958 -4.041 14.635 1.00 94.56 109 ARG A N 1
ATOM 814 C CA . ARG A 1 109 ? -6.381 -4.472 13.291 1.00 94.56 109 ARG A CA 1
ATOM 815 C C . ARG A 1 109 ? -6.310 -3.333 12.275 1.00 94.56 109 ARG A C 1
ATOM 817 O O . ARG A 1 109 ? -5.855 -3.535 11.152 1.00 94.56 109 ARG A O 1
ATOM 824 N N . ARG A 1 110 ? -6.681 -2.114 12.684 1.00 93.69 110 ARG A N 1
ATOM 825 C CA . ARG A 1 110 ? -6.521 -0.910 11.845 1.00 93.69 110 ARG A CA 1
ATOM 826 C C . ARG A 1 110 ? -5.053 -0.643 11.529 1.00 93.69 110 ARG A C 1
ATOM 828 O O . ARG A 1 110 ? -4.722 -0.363 10.381 1.00 93.69 110 ARG A O 1
ATOM 835 N N . LYS A 1 111 ? -4.180 -0.757 12.535 1.00 92.31 111 LYS A N 1
ATOM 836 C CA . LYS A 1 111 ? -2.730 -0.626 12.355 1.00 92.31 111 LYS A CA 1
ATOM 837 C C . LYS A 1 111 ? -2.184 -1.695 11.414 1.00 92.31 111 LYS A C 1
ATOM 839 O O . LYS A 1 111 ? -1.430 -1.339 10.524 1.00 92.31 111 LYS A O 1
ATOM 844 N N . ALA A 1 112 ? -2.597 -2.955 11.545 1.00 92.44 112 ALA A N 1
ATOM 845 C CA . ALA A 1 112 ? -2.169 -4.027 10.645 1.00 92.44 112 ALA A CA 1
ATOM 846 C C . ALA A 1 112 ? -2.513 -3.715 9.178 1.00 92.44 112 ALA A C 1
ATOM 848 O O . ALA A 1 112 ? -1.641 -3.791 8.316 1.00 92.44 112 ALA A O 1
ATOM 849 N N . MET A 1 113 ? -3.746 -3.267 8.910 1.00 94.12 113 MET A N 1
ATOM 850 C CA . MET A 1 113 ? -4.137 -2.803 7.575 1.00 94.12 113 MET A CA 1
ATOM 851 C C . MET A 1 113 ? -3.305 -1.601 7.119 1.00 94.12 113 MET A C 1
ATOM 853 O O . MET A 1 113 ? -2.902 -1.561 5.969 1.00 94.12 113 MET A O 1
ATOM 857 N N . PHE A 1 114 ? -3.008 -0.625 7.979 1.00 88.31 114 PHE A N 1
ATOM 858 C CA . PHE A 1 114 ? -2.187 0.524 7.584 1.00 88.31 114 PHE A CA 1
ATOM 859 C C . PHE A 1 114 ? -0.719 0.148 7.317 1.00 88.31 114 PHE A C 1
ATOM 861 O O . PHE A 1 114 ? -0.111 0.637 6.369 1.00 88.31 114 PHE A O 1
ATOM 868 N N . TYR A 1 115 ? -0.134 -0.736 8.120 1.00 90.12 115 TYR A N 1
ATOM 869 C CA . TYR A 1 115 ? 1.254 -1.149 7.939 1.00 90.12 115 TYR A CA 1
ATOM 870 C C . TYR A 1 115 ? 1.441 -2.070 6.737 1.00 90.12 115 TYR A C 1
ATOM 872 O O . TYR A 1 115 ? 2.508 -2.027 6.137 1.00 90.12 115 TYR A O 1
ATOM 880 N N . SER A 1 116 ? 0.418 -2.826 6.322 1.00 90.44 116 SER A N 1
ATOM 881 C CA . SER A 1 116 ? 0.543 -3.739 5.181 1.00 90.44 116 SER A CA 1
ATOM 882 C C . SER A 1 116 ? 0.990 -3.036 3.897 1.00 90.44 116 SER A C 1
ATOM 884 O O . SER A 1 116 ? 1.846 -3.566 3.198 1.00 90.44 116 SER A O 1
ATOM 886 N N . GLY A 1 117 ? 0.474 -1.829 3.624 1.00 86.44 117 GLY A N 1
ATOM 887 C CA . GLY A 1 117 ? 0.887 -1.003 2.482 1.00 86.44 117 GLY A CA 1
ATOM 888 C C . GLY A 1 117 ? 2.353 -0.622 2.528 1.00 86.44 117 GLY A C 1
ATOM 889 O O . GLY A 1 117 ? 3.070 -0.774 1.541 1.00 86.44 117 GLY A O 1
ATOM 890 N N . VAL A 1 118 ? 2.808 -0.156 3.691 1.00 83.12 118 VAL A N 1
ATOM 891 C CA . VAL A 1 118 ? 4.205 0.231 3.903 1.00 83.12 118 VAL A CA 1
ATOM 892 C C . VAL A 1 118 ? 5.109 -0.987 3.750 1.00 83.12 118 VAL A C 1
ATOM 894 O O . VAL A 1 118 ? 6.031 -0.948 2.944 1.00 83.12 11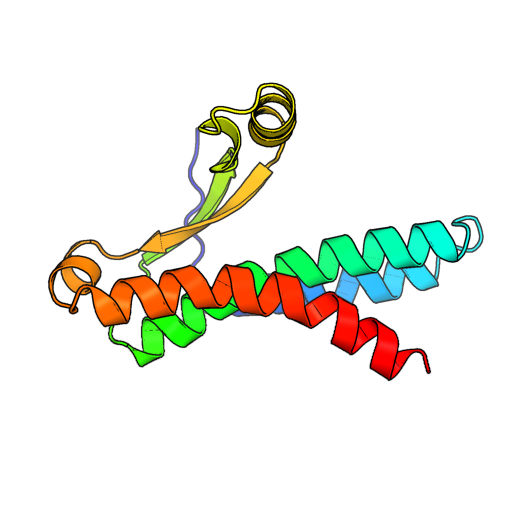8 VAL A O 1
ATOM 897 N N . THR A 1 119 ? 4.804 -2.082 4.450 1.00 84.62 119 THR A N 1
ATOM 898 C CA . THR A 1 119 ? 5.575 -3.325 4.379 1.00 84.62 119 THR A CA 1
ATOM 899 C C . THR A 1 119 ? 5.656 -3.838 2.947 1.00 84.62 119 THR A C 1
ATOM 901 O O . THR A 1 119 ? 6.763 -4.063 2.473 1.00 84.62 119 THR A O 1
ATOM 904 N N . ALA A 1 120 ? 4.530 -3.935 2.231 1.00 84.56 120 ALA A N 1
ATOM 905 C CA . ALA A 1 120 ? 4.504 -4.399 0.845 1.00 84.56 120 ALA A CA 1
ATOM 906 C C . ALA A 1 120 ? 5.376 -3.525 -0.070 1.00 84.56 120 ALA A C 1
ATOM 908 O O . ALA A 1 120 ? 6.173 -4.048 -0.847 1.00 84.56 120 ALA A O 1
ATOM 909 N N . SER A 1 121 ? 5.277 -2.198 0.047 1.00 80.25 121 SER A N 1
ATOM 910 C CA . SER A 1 121 ? 6.103 -1.265 -0.728 1.00 80.25 121 SER A CA 1
ATOM 911 C C . SER A 1 121 ? 7.588 -1.339 -0.385 1.00 80.25 121 SER A C 1
ATOM 913 O O . SER A 1 121 ? 8.416 -1.162 -1.274 1.00 80.25 121 SER A O 1
ATOM 915 N N . THR A 1 122 ? 7.938 -1.591 0.878 1.00 80.12 122 THR A N 1
ATOM 916 C CA . THR A 1 122 ? 9.333 -1.739 1.308 1.00 80.12 122 THR A CA 1
ATOM 917 C C . THR A 1 122 ? 9.921 -3.074 0.858 1.00 80.12 122 THR A C 1
ATOM 919 O O . THR A 1 122 ? 11.078 -3.105 0.455 1.00 80.12 122 THR A O 1
ATOM 922 N N . THR A 1 123 ? 9.150 -4.166 0.880 1.00 79.38 123 THR A N 1
ATOM 923 C CA . THR A 1 123 ? 9.634 -5.501 0.490 1.00 79.38 123 THR A CA 1
ATOM 924 C C . THR A 1 123 ? 9.668 -5.717 -1.021 1.00 79.38 123 THR A C 1
ATOM 926 O O . THR A 1 123 ? 10.500 -6.477 -1.507 1.00 79.38 123 THR A O 1
ATOM 929 N N . ALA A 1 124 ? 8.785 -5.071 -1.785 1.00 76.50 124 ALA A N 1
ATOM 930 C CA . ALA A 1 124 ? 8.656 -5.338 -3.217 1.00 76.50 124 ALA A CA 1
ATOM 931 C C . ALA A 1 124 ? 9.928 -5.078 -4.051 1.00 76.50 124 ALA A C 1
ATOM 933 O O . ALA A 1 124 ? 10.229 -5.908 -4.907 1.00 76.50 124 ALA A O 1
ATOM 934 N N . PRO A 1 125 ? 10.730 -4.025 -3.796 1.00 66.75 125 PRO A N 1
ATOM 935 C CA . PRO A 1 125 ? 12.040 -3.862 -4.427 1.00 66.75 125 PRO A CA 1
ATOM 936 C C . PRO A 1 125 ? 12.980 -5.061 -4.266 1.00 66.75 125 PRO A C 1
ATOM 938 O O . PRO A 1 125 ? 13.701 -5.405 -5.198 1.00 66.75 125 PRO A O 1
ATOM 941 N N . PHE A 1 126 ? 12.953 -5.727 -3.108 1.00 70.62 126 PHE A N 1
ATOM 942 C CA . PHE A 1 126 ? 13.801 -6.891 -2.849 1.00 70.62 126 PHE A CA 1
ATOM 943 C C . PHE A 1 126 ? 13.337 -8.121 -3.634 1.00 70.62 126 PHE A C 1
ATOM 945 O O . PHE A 1 126 ? 14.169 -8.906 -4.068 1.00 70.62 126 PHE A O 1
ATOM 952 N N . LEU A 1 127 ? 12.031 -8.263 -3.889 1.00 65.31 127 LEU A N 1
ATOM 953 C CA . LEU A 1 127 ? 11.509 -9.325 -4.758 1.00 65.31 127 LEU A CA 1
ATOM 954 C C . LEU A 1 127 ? 11.963 -9.148 -6.213 1.00 65.31 127 LEU A C 1
ATOM 956 O O . LEU A 1 127 ? 12.272 -10.129 -6.880 1.00 65.31 127 LEU A O 1
ATOM 960 N N . VAL A 1 128 ? 12.044 -7.902 -6.692 1.00 62.75 128 VAL A N 1
ATOM 961 C CA . VAL A 1 128 ? 12.576 -7.593 -8.031 1.00 62.75 128 VAL A CA 1
ATOM 962 C C . VAL A 1 128 ? 14.061 -7.923 -8.111 1.00 62.75 128 VAL A C 1
ATOM 964 O O . VAL A 1 128 ? 14.488 -8.551 -9.074 1.00 62.75 128 VAL A O 1
ATOM 967 N N . ALA A 1 129 ? 14.834 -7.539 -7.092 1.00 63.50 129 ALA A N 1
ATOM 968 C CA . ALA A 1 129 ? 16.255 -7.865 -7.022 1.00 63.50 129 ALA A CA 1
ATOM 969 C C . ALA A 1 129 ? 16.488 -9.385 -7.025 1.00 63.50 129 ALA A C 1
ATOM 971 O O . ALA A 1 129 ? 17.312 -9.864 -7.796 1.00 63.50 129 ALA A O 1
ATOM 972 N N . LEU A 1 130 ? 15.715 -10.143 -6.236 1.00 63.66 130 LEU A N 1
ATOM 973 C CA . LEU A 1 130 ? 15.784 -11.609 -6.205 1.00 63.66 130 LEU A CA 1
ATOM 974 C C . LEU A 1 130 ? 15.418 -12.258 -7.547 1.00 63.66 130 LEU A C 1
ATOM 976 O O . LEU A 1 130 ? 16.010 -13.266 -7.898 1.00 63.66 130 LEU A O 1
ATOM 980 N N . TYR A 1 131 ? 14.459 -11.703 -8.293 1.00 59.03 131 TYR A N 1
ATOM 981 C CA . TYR A 1 131 ? 14.071 -12.233 -9.606 1.00 59.03 131 TYR A CA 1
ATOM 982 C C . TYR A 1 131 ? 15.094 -11.923 -10.712 1.00 59.03 131 TYR A C 1
ATOM 984 O O . TYR A 1 131 ? 15.181 -12.650 -11.695 1.00 59.03 131 TYR A O 1
ATOM 992 N N . ALA A 1 132 ? 15.836 -10.823 -10.579 1.00 58.91 132 ALA A N 1
ATOM 993 C CA . ALA A 1 132 ? 16.845 -10.396 -11.547 1.00 58.91 132 ALA A CA 1
ATOM 994 C C . ALA A 1 132 ? 18.254 -10.971 -11.276 1.00 58.91 132 ALA A C 1
ATOM 996 O O . ALA A 1 132 ? 19.184 -10.613 -12.000 1.00 58.91 132 ALA A O 1
ATOM 997 N N . SER A 1 133 ? 18.405 -11.799 -10.234 1.00 54.69 133 SER A N 1
ATOM 998 C CA . SER A 1 133 ? 19.644 -12.499 -9.845 1.00 54.69 133 SER A CA 1
ATOM 999 C C . SER A 1 133 ? 19.672 -13.911 -10.420 1.00 54.69 133 SER A C 1
ATOM 1001 O O . SER A 1 133 ? 20.771 -14.355 -10.812 1.00 54.69 133 SER A O 1
#

Sequence (133 aa):
MKTTRVGTGMVLEAFVIALAIPPLLVFRIPWVPGPLALLLAQGIILYAVHCPSHYIVGRMVGIRFIGLVVGRSALRKSSSRVVRLIGERAVTPVLIVDKGSLASVSLLRRKAMFYSGVTASTTAPFLVALYAS

Foldseek 3Di:
DDWDFDDPVVVLVVLVCLLPPLLVVLVVPPPQPPVNSLVVNLVSQLQSQQVVQLVVLCVVQQWDWRGKTFDQAPLCVDPDPVSNVCSRPDTHIDTHTDPVRVVPGDPVSVVRSNVRSVVSSVCRSVVVVVVVD

pLDDT: mean 73.53, std 14.52, range [33.03, 95.69]

Secondary structure (DSSP, 8-state):
----PBPHHHHHHHHHHHHHHHHHHHTT-TTS-HHHHHHHHHHHHHHHHHHHHHHHHHHHTT--EEEEEEEE-GGGG-SSHHHHHHHHH-EEEEEEE-HHHHHHS-HHHHHHHHHHHHHHHHHHHHHHHHHT-

Radius of gyration: 16.24 Å; chains: 1; bounding box: 38×33×44 Å